Protein AF-A0A9D4BSD5-F1 (afdb_monomer)

Foldseek 3Di:
DPDPPDPPDDDDPPLPPQDQPPVRDTPVSLVVVLVVLVVVCVVPPDDDPVSVVVNVVSLVSDDVVVVDDDPDPDPPPPVPPPPVPPDPPPPPDDPDPPPDDD

Radius of gyration: 30.98 Å; Cα contacts (8 Å, |Δi|>4): 36; chains: 1; bounding box: 59×106×33 Å

pLDDT: mean 72.44, std 17.01, range [40.31, 95.62]

Organism: Dreissena polymorpha (NCBI:txid45954)

Sequence (102 aa):
MIQQLIHISYGFIDFTQESVGPNNIPGYGKVQELAACLVILRKNTYLTDQEADRLIQLWNNLIDYDKRPTSFPERFSKEARGRYKAKKSIPNVVP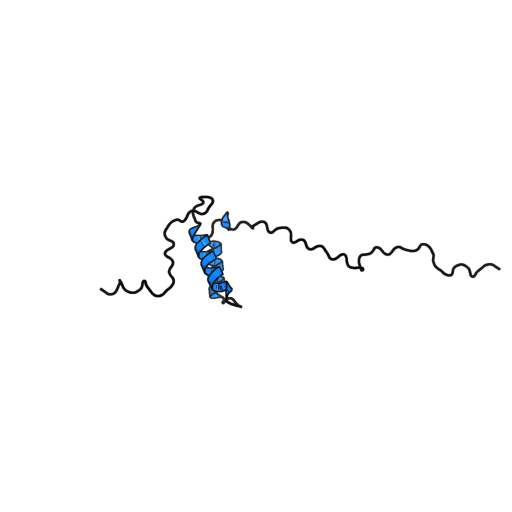GVESTER

Mean predicted aligned error: 17.22 Å

Structure (mmCIF, N/CA/C/O backbone):
data_AF-A0A9D4BSD5-F1
#
_entry.id   AF-A0A9D4BSD5-F1
#
loop_
_atom_site.group_PDB
_atom_site.id
_atom_site.type_symbol
_atom_site.label_atom_id
_atom_site.label_alt_id
_atom_site.label_comp_id
_atom_site.label_asym_id
_atom_site.label_entity_id
_atom_site.label_seq_id
_atom_site.pdbx_PDB_ins_code
_atom_site.Cartn_x
_atom_site.Cartn_y
_atom_site.Cartn_z
_atom_site.occupancy
_atom_site.B_iso_or_equiv
_atom_site.auth_seq_id
_atom_site.auth_comp_id
_atom_site.auth_asym_id
_atom_site.auth_atom_id
_atom_site.pdbx_PDB_model_num
ATOM 1 N N . MET A 1 1 ? 14.732 -35.058 11.636 1.00 45.41 1 MET A N 1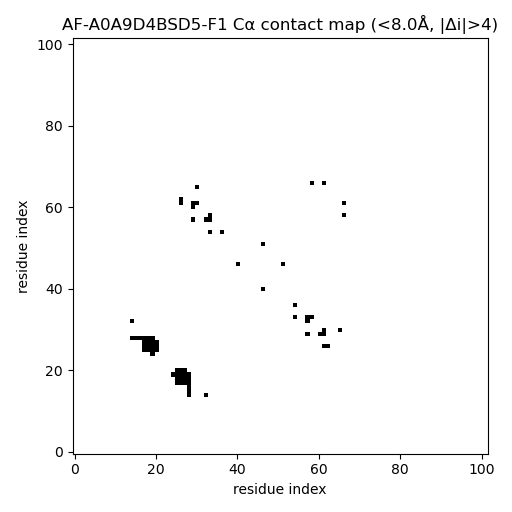
ATOM 2 C CA . MET A 1 1 ? 14.250 -34.634 10.302 1.00 45.41 1 MET A CA 1
ATOM 3 C C . MET A 1 1 ? 12.884 -33.972 10.477 1.00 45.41 1 MET A C 1
ATOM 5 O O . MET A 1 1 ? 11.858 -34.585 10.238 1.00 45.41 1 MET A O 1
ATOM 9 N N . ILE A 1 2 ? 12.867 -32.752 11.021 1.00 44.25 2 ILE A N 1
ATOM 10 C CA . ILE A 1 2 ? 11.641 -32.008 11.370 1.00 44.25 2 ILE A CA 1
ATOM 11 C C . ILE A 1 2 ? 11.649 -30.714 10.551 1.00 44.25 2 ILE A C 1
ATOM 13 O O . ILE A 1 2 ? 11.795 -29.625 11.088 1.00 44.25 2 ILE A O 1
ATOM 17 N N . GLN A 1 3 ? 11.634 -30.849 9.225 1.00 40.31 3 GLN A N 1
ATOM 18 C CA . GLN A 1 3 ? 11.631 -29.706 8.298 1.00 40.31 3 GLN A CA 1
ATOM 19 C C . GLN A 1 3 ? 10.586 -29.848 7.175 1.00 40.31 3 GLN A C 1
ATOM 21 O O . GLN A 1 3 ? 10.529 -29.012 6.286 1.00 40.31 3 GLN A O 1
ATOM 26 N N . GLN A 1 4 ? 9.703 -30.855 7.226 1.00 48.38 4 GLN A N 1
ATOM 27 C CA . GLN A 1 4 ? 8.621 -31.013 6.238 1.00 48.38 4 GLN A CA 1
ATOM 28 C C . GLN A 1 4 ? 7.214 -30.671 6.762 1.00 48.38 4 GLN A C 1
ATOM 30 O O . GLN A 1 4 ? 6.239 -30.873 6.047 1.00 48.38 4 GLN A O 1
ATOM 35 N N . LEU A 1 5 ? 7.071 -30.128 7.977 1.00 43.53 5 LEU A N 1
ATOM 36 C CA . LEU A 1 5 ? 5.758 -29.932 8.618 1.00 43.53 5 LEU A CA 1
ATOM 37 C C . LEU A 1 5 ? 5.518 -28.507 9.153 1.00 43.53 5 LEU A C 1
ATOM 39 O O . LEU A 1 5 ? 4.961 -28.337 10.230 1.00 43.53 5 LEU A O 1
ATOM 43 N N . ILE A 1 6 ? 5.900 -27.471 8.392 1.00 45.84 6 ILE A N 1
ATOM 44 C CA . ILE A 1 6 ? 5.481 -26.071 8.651 1.00 45.84 6 ILE A CA 1
ATOM 45 C C . ILE A 1 6 ? 5.043 -25.362 7.348 1.00 45.84 6 ILE A C 1
ATOM 47 O O . ILE A 1 6 ? 5.238 -24.168 7.177 1.00 45.84 6 ILE A O 1
ATOM 51 N N . HIS A 1 7 ? 4.428 -26.079 6.402 1.00 45.12 7 HIS A N 1
ATOM 52 C CA . HIS A 1 7 ? 3.897 -25.471 5.165 1.00 45.12 7 HIS A CA 1
ATOM 53 C C . HIS A 1 7 ? 2.365 -25.481 5.057 1.00 45.12 7 HIS A C 1
ATOM 55 O O . HIS A 1 7 ? 1.830 -25.286 3.973 1.00 45.12 7 HIS A O 1
ATOM 61 N N . ILE A 1 8 ? 1.634 -25.702 6.159 1.00 49.97 8 ILE A N 1
ATOM 62 C CA . ILE A 1 8 ? 0.164 -25.841 6.093 1.00 49.97 8 ILE A CA 1
ATOM 63 C C . ILE A 1 8 ? -0.610 -24.808 6.932 1.00 49.97 8 ILE A C 1
ATOM 65 O O . ILE A 1 8 ? -1.819 -24.719 6.762 1.00 49.97 8 ILE A O 1
ATOM 69 N N . SER A 1 9 ? 0.008 -23.955 7.766 1.00 52.31 9 SER A N 1
ATOM 70 C CA . SER A 1 9 ? -0.808 -23.090 8.650 1.00 52.31 9 SER A CA 1
ATOM 71 C C . SER A 1 9 ? -0.659 -21.570 8.570 1.00 52.31 9 SER A C 1
ATOM 73 O O . SER A 1 9 ? -1.491 -20.909 9.181 1.00 52.31 9 SER A O 1
ATOM 75 N N . TYR A 1 10 ? 0.275 -20.969 7.826 1.00 44.38 10 TYR A N 1
ATOM 76 C CA . TYR A 1 10 ? 0.309 -19.500 7.714 1.00 44.38 10 TYR A CA 1
ATOM 77 C C . TYR A 1 10 ? 0.844 -19.032 6.359 1.00 44.38 10 TYR A C 1
ATOM 79 O O . TYR A 1 10 ? 2.046 -19.021 6.137 1.00 44.38 10 TYR A O 1
ATOM 87 N N . GLY A 1 11 ? -0.071 -18.641 5.467 1.00 50.66 11 GLY A N 1
ATOM 88 C CA . GLY A 1 11 ? -0.046 -17.377 4.712 1.00 50.66 11 GLY A CA 1
ATOM 89 C C . GLY A 1 11 ? 1.216 -16.889 3.987 1.00 50.66 11 GLY A C 1
ATOM 90 O O . GLY A 1 11 ? 1.243 -15.713 3.634 1.00 50.66 11 GLY A O 1
ATOM 91 N N . PHE A 1 12 ? 2.237 -17.708 3.747 1.00 47.62 12 PHE A N 1
ATOM 92 C CA . PHE A 1 12 ? 3.378 -17.319 2.922 1.00 4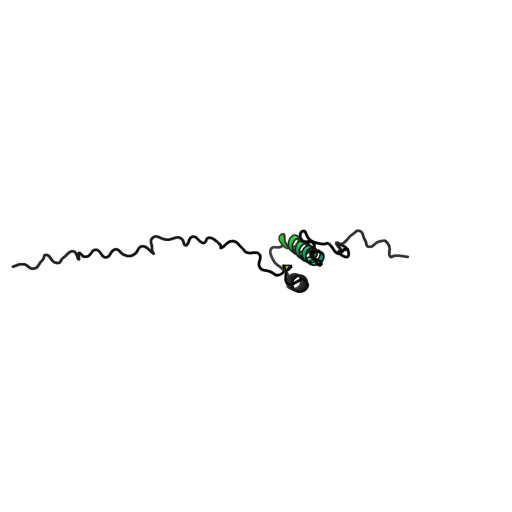7.62 12 PHE A CA 1
ATOM 93 C C . PHE A 1 12 ? 3.079 -17.694 1.472 1.00 47.62 12 PHE A C 1
ATOM 95 O O . PHE A 1 12 ? 3.317 -18.815 1.030 1.00 47.62 12 PHE A O 1
ATOM 102 N N . ILE A 1 13 ? 2.449 -16.761 0.759 1.00 52.09 13 ILE A N 1
ATOM 103 C CA . ILE A 1 13 ? 2.302 -16.845 -0.691 1.00 52.09 13 ILE A CA 1
ATOM 104 C C . ILE A 1 13 ? 3.719 -16.805 -1.265 1.00 52.09 13 ILE A C 1
ATOM 106 O O . ILE A 1 13 ? 4.387 -15.7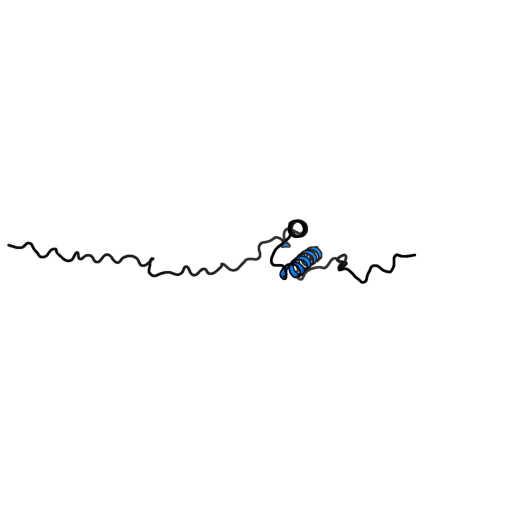75 -1.193 1.00 52.09 13 ILE A O 1
ATOM 110 N N . ASP A 1 14 ? 4.181 -17.937 -1.785 1.00 47.47 14 ASP A N 1
ATOM 111 C CA . ASP A 1 14 ? 5.459 -18.053 -2.477 1.00 47.47 14 ASP A CA 1
ATOM 112 C C . ASP A 1 14 ? 5.362 -17.295 -3.813 1.00 47.47 14 ASP A C 1
ATOM 114 O O . ASP A 1 14 ? 4.919 -17.820 -4.833 1.00 47.47 14 ASP A O 1
ATOM 118 N N . PHE A 1 15 ? 5.685 -15.999 -3.778 1.00 52.16 15 PHE A N 1
ATOM 119 C CA . PHE A 1 15 ? 5.617 -15.078 -4.920 1.00 52.16 15 PHE A CA 1
ATOM 120 C C . PHE A 1 15 ? 6.897 -15.088 -5.776 1.00 52.16 15 PHE A C 1
ATOM 122 O O . PHE A 1 15 ? 7.237 -14.100 -6.423 1.00 52.16 15 PHE A O 1
ATOM 129 N N . THR A 1 16 ? 7.633 -16.201 -5.784 1.00 51.25 16 THR A N 1
ATOM 130 C CA . THR A 1 16 ? 8.909 -16.336 -6.505 1.00 51.25 16 THR A CA 1
ATOM 131 C C . THR A 1 16 ? 8.758 -16.648 -7.995 1.00 51.25 16 THR A C 1
ATOM 133 O O . THR A 1 16 ? 9.749 -16.620 -8.725 1.00 51.25 16 THR A O 1
ATOM 136 N N . GLN A 1 17 ? 7.540 -16.878 -8.496 1.00 54.41 17 GLN A N 1
ATOM 137 C CA . GLN A 1 17 ? 7.302 -16.825 -9.936 1.00 54.41 17 GLN A CA 1
ATOM 138 C C . GLN A 1 17 ? 7.208 -15.364 -10.359 1.00 54.41 17 GLN A C 1
ATOM 140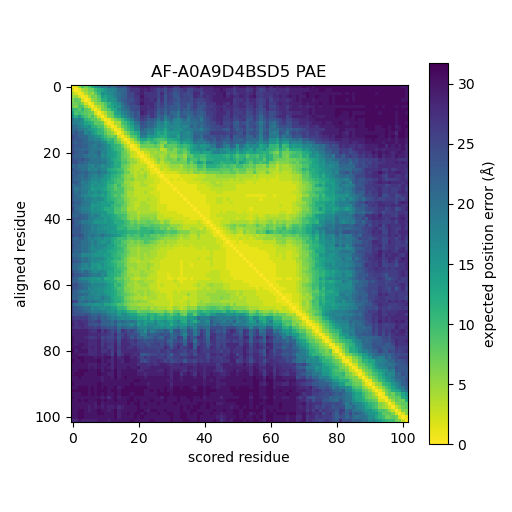 O O . GLN A 1 17 ? 6.347 -14.630 -9.875 1.00 54.41 17 GLN A O 1
ATOM 145 N N . GLU A 1 18 ? 8.102 -14.950 -11.257 1.00 60.75 18 GLU A N 1
ATOM 146 C CA . GLU A 1 18 ? 8.087 -13.648 -11.918 1.00 60.75 18 GLU A CA 1
ATOM 147 C C . GLU A 1 18 ? 6.775 -13.507 -12.702 1.00 60.75 18 GLU A C 1
ATOM 149 O O . GLU A 1 18 ? 6.679 -13.796 -13.892 1.00 60.75 18 GLU A O 1
ATOM 154 N N . SER A 1 19 ? 5.708 -13.144 -11.989 1.00 64.00 19 SER A N 1
ATOM 155 C CA . SER A 1 19 ? 4.408 -12.907 -12.581 1.00 64.00 19 SER A CA 1
ATOM 156 C C . SER A 1 19 ? 4.566 -11.681 -13.458 1.00 64.00 19 SER A C 1
ATOM 158 O O . SER A 1 19 ? 4.977 -10.616 -12.992 1.00 64.00 19 SER A O 1
ATOM 160 N N . VAL A 1 20 ? 4.245 -11.841 -14.734 1.00 70.94 20 VAL A N 1
ATOM 161 C CA . VAL A 1 20 ? 4.128 -10.736 -15.674 1.00 70.94 20 VAL A CA 1
ATOM 162 C C . VAL A 1 20 ? 2.675 -10.280 -15.665 1.00 70.94 20 VAL A C 1
ATOM 164 O O . VAL A 1 20 ? 1.751 -11.088 -15.757 1.00 70.94 20 VAL A O 1
ATOM 167 N N . GLY A 1 21 ? 2.458 -8.982 -15.452 1.00 72.38 21 GLY A N 1
ATOM 168 C CA . GLY A 1 21 ? 1.111 -8.412 -15.453 1.00 72.38 21 GLY A CA 1
ATOM 169 C C . GLY A 1 21 ? 0.489 -8.420 -16.857 1.00 72.38 21 GLY A C 1
ATOM 170 O O . GLY A 1 21 ? 1.159 -8.775 -17.826 1.00 72.38 21 GLY A O 1
ATOM 171 N N . PRO A 1 22 ? -0.756 -7.940 -17.022 1.00 75.75 22 PRO A N 1
ATOM 172 C CA . PRO A 1 22 ? -1.443 -7.874 -18.322 1.00 75.75 22 PRO A CA 1
ATOM 173 C C . PRO A 1 22 ? -0.656 -7.153 -19.431 1.00 75.75 22 PRO A C 1
ATOM 175 O O . PRO A 1 22 ? -0.847 -7.428 -20.610 1.00 75.75 22 PRO A O 1
ATOM 178 N N . ASN A 1 23 ? 0.254 -6.254 -19.044 1.00 79.56 23 ASN A N 1
ATOM 179 C CA . ASN A 1 23 ? 1.103 -5.476 -19.949 1.00 79.56 23 ASN A CA 1
ATOM 180 C C . ASN A 1 23 ? 2.480 -6.120 -20.201 1.00 79.56 23 ASN A C 1
ATOM 182 O O . ASN A 1 23 ? 3.352 -5.481 -20.782 1.00 79.56 23 ASN A O 1
ATOM 186 N N . ASN A 1 24 ? 2.694 -7.353 -19.730 1.00 79.44 24 ASN A N 1
ATOM 187 C CA . ASN A 1 24 ? 3.964 -8.078 -19.771 1.00 79.44 24 ASN A CA 1
ATOM 188 C C . ASN A 1 24 ? 5.147 -7.314 -19.136 1.00 79.44 24 ASN A C 1
ATOM 190 O O . ASN A 1 24 ? 6.289 -7.413 -19.583 1.00 79.44 24 ASN A O 1
ATOM 194 N N . ILE A 1 25 ? 4.862 -6.508 -18.110 1.00 79.06 25 ILE A N 1
ATOM 195 C CA . ILE A 1 25 ? 5.872 -5.740 -17.378 1.00 79.06 25 ILE A CA 1
ATOM 196 C C . ILE A 1 25 ? 6.364 -6.600 -16.203 1.00 79.06 25 ILE A C 1
ATOM 198 O O . ILE A 1 25 ? 5.528 -7.105 -15.441 1.00 79.06 25 ILE A O 1
ATOM 202 N N . PRO A 1 26 ? 7.688 -6.788 -16.047 1.00 79.88 26 PRO A N 1
ATOM 203 C CA . PRO A 1 26 ? 8.249 -7.525 -14.923 1.00 79.88 26 PRO A CA 1
ATOM 204 C C . PRO A 1 26 ? 8.022 -6.768 -13.609 1.00 79.88 26 PRO A C 1
ATOM 206 O O . PRO A 1 26 ? 7.989 -5.538 -13.575 1.00 79.88 26 PRO A O 1
ATOM 209 N N . GLY A 1 27 ? 7.888 -7.507 -12.508 1.00 82.88 27 GLY A N 1
ATOM 210 C CA . GLY A 1 27 ? 7.668 -6.931 -11.175 1.00 82.88 27 GLY A CA 1
ATOM 211 C C . GLY A 1 27 ? 6.209 -6.889 -10.713 1.00 82.88 27 GLY A C 1
ATOM 212 O O . GLY A 1 27 ? 5.951 -6.431 -9.600 1.00 82.88 27 GLY A O 1
ATOM 213 N N . TYR A 1 28 ? 5.268 -7.440 -11.489 1.00 86.31 28 TYR A N 1
ATOM 214 C CA . TYR A 1 28 ? 3.851 -7.507 -11.109 1.00 86.31 28 TYR A CA 1
ATOM 215 C C . TYR A 1 28 ? 3.601 -8.323 -9.829 1.00 86.31 28 TYR A C 1
ATOM 217 O O . TYR A 1 28 ? 2.670 -8.021 -9.086 1.00 86.31 28 TYR A O 1
ATOM 225 N N . GLY A 1 29 ? 4.478 -9.277 -9.493 1.00 87.31 29 GLY A N 1
ATOM 226 C CA . GLY A 1 29 ? 4.423 -9.986 -8.207 1.00 87.31 29 GLY A CA 1
ATOM 227 C C . GLY A 1 29 ? 4.435 -9.044 -6.993 1.00 87.31 29 GLY A C 1
ATOM 228 O O . GLY A 1 29 ? 3.689 -9.250 -6.041 1.00 87.31 29 GLY A O 1
ATOM 229 N N . LYS A 1 30 ? 5.180 -7.930 -7.062 1.00 89.00 30 LYS A N 1
ATOM 230 C CA . LYS A 1 30 ? 5.206 -6.913 -5.993 1.00 89.00 30 LYS A CA 1
ATOM 231 C C . LYS A 1 30 ? 3.881 -6.155 -5.882 1.00 89.00 30 LYS A C 1
ATOM 233 O O . LYS A 1 30 ? 3.438 -5.821 -4.785 1.00 89.00 30 LYS A O 1
ATOM 238 N N . VAL A 1 31 ? 3.223 -5.910 -7.018 1.00 89.50 31 VAL A N 1
ATOM 239 C CA . VAL A 1 31 ? 1.878 -5.315 -7.061 1.00 89.50 31 VAL A CA 1
ATOM 240 C C . VAL A 1 31 ? 0.866 -6.260 -6.420 1.00 89.50 31 VAL A C 1
ATOM 242 O O . VAL A 1 31 ? 0.016 -5.822 -5.645 1.00 89.50 31 VAL A O 1
ATOM 245 N N . GLN A 1 32 ? 0.972 -7.559 -6.700 1.00 89.44 32 GLN A N 1
ATOM 246 C CA . GLN A 1 32 ? 0.097 -8.564 -6.104 1.00 89.44 32 GLN A CA 1
ATOM 247 C C . GLN A 1 32 ? 0.320 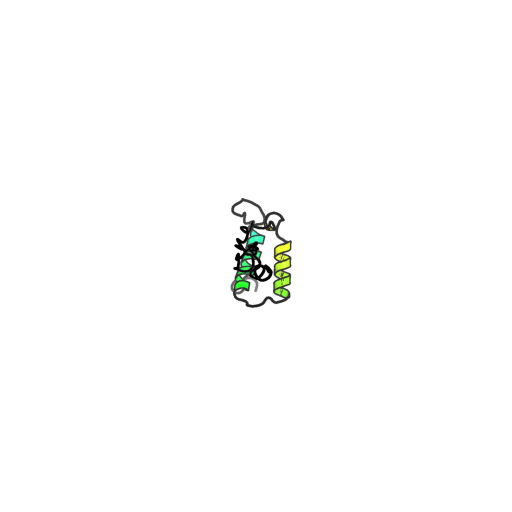-8.703 -4.595 1.00 89.44 32 GLN A C 1
ATOM 249 O O . GLN A 1 32 ? -0.656 -8.833 -3.859 1.00 89.44 32 GLN A O 1
ATOM 254 N N . GLU A 1 33 ? 1.564 -8.611 -4.122 1.00 90.38 33 GLU A N 1
ATOM 255 C CA . GLU A 1 33 ? 1.876 -8.611 -2.690 1.00 90.38 33 GLU A CA 1
ATOM 256 C C . GLU A 1 33 ? 1.227 -7.418 -1.972 1.00 90.38 33 GLU A C 1
ATOM 258 O O . GLU A 1 33 ? 0.533 -7.593 -0.963 1.00 90.38 33 GLU A O 1
ATOM 263 N N . LEU A 1 34 ? 1.370 -6.208 -2.527 1.00 92.44 34 LEU A N 1
ATOM 264 C CA . LEU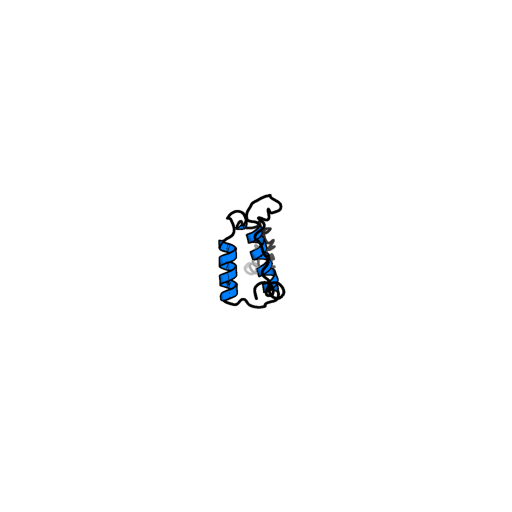 A 1 34 ? 0.702 -5.021 -1.996 1.00 92.44 34 LEU A CA 1
ATOM 265 C C . LEU A 1 34 ? -0.826 -5.179 -2.009 1.00 92.44 34 LEU A C 1
ATOM 267 O O . LEU A 1 34 ? -1.484 -4.894 -1.007 1.00 92.44 34 LEU A O 1
ATOM 271 N N . ALA A 1 35 ? -1.399 -5.666 -3.112 1.00 91.06 35 ALA A N 1
ATOM 272 C CA . ALA A 1 35 ? -2.840 -5.872 -3.233 1.00 91.06 35 ALA A CA 1
ATOM 273 C C . ALA A 1 35 ? -3.366 -6.884 -2.204 1.00 91.06 35 ALA A C 1
ATOM 275 O O . ALA A 1 35 ? -4.390 -6.636 -1.566 1.00 91.06 35 ALA A O 1
ATOM 276 N N . ALA A 1 36 ? -2.655 -7.995 -1.996 1.00 89.88 36 ALA A N 1
ATOM 277 C CA . ALA A 1 36 ? -3.009 -8.991 -0.992 1.00 89.88 36 ALA A CA 1
ATOM 278 C C . ALA A 1 36 ? -3.006 -8.384 0.418 1.00 89.88 36 ALA A C 1
ATOM 280 O O . ALA A 1 36 ? -3.960 -8.578 1.175 1.00 89.88 36 ALA A O 1
ATOM 281 N N . CYS A 1 37 ? -1.984 -7.586 0.745 1.00 89.88 37 CYS A N 1
ATOM 282 C CA . CYS A 1 37 ? -1.903 -6.880 2.020 1.00 89.88 37 CYS A CA 1
ATOM 283 C C . CYS A 1 37 ? -3.094 -5.924 2.217 1.00 89.88 37 CYS A C 1
ATOM 285 O O . CYS A 1 37 ? -3.777 -5.986 3.239 1.00 89.88 37 CYS A O 1
ATOM 287 N N . LEU A 1 38 ? -3.428 -5.114 1.208 1.00 91.62 38 LEU A N 1
ATOM 288 C CA . LEU A 1 38 ? -4.571 -4.193 1.258 1.00 91.62 38 LEU A CA 1
ATOM 289 C C . LEU A 1 38 ? -5.918 -4.915 1.423 1.00 91.62 38 LEU A C 1
ATOM 291 O O . LEU A 1 38 ? -6.791 -4.444 2.152 1.00 91.62 38 LEU A O 1
ATOM 295 N N . VAL A 1 39 ? -6.101 -6.070 0.776 1.00 91.94 39 VAL A N 1
ATOM 296 C CA . VAL A 1 39 ? -7.330 -6.874 0.903 1.00 91.94 39 VAL A CA 1
ATOM 297 C C . VAL A 1 39 ? -7.510 -7.401 2.325 1.00 91.94 39 VAL A C 1
ATOM 299 O O . VAL A 1 39 ? -8.637 -7.400 2.829 1.00 91.94 39 VAL A O 1
ATOM 302 N N . ILE A 1 40 ? -6.423 -7.817 2.980 1.00 90.06 40 ILE A N 1
ATOM 303 C CA . ILE A 1 40 ? -6.443 -8.258 4.382 1.00 90.06 40 ILE A CA 1
ATOM 304 C C . ILE A 1 40 ? -6.849 -7.091 5.290 1.00 90.06 40 ILE A C 1
ATOM 306 O O . ILE A 1 40 ? -7.753 -7.237 6.113 1.00 90.06 40 ILE A O 1
ATOM 310 N N . LEU A 1 41 ? -6.252 -5.916 5.075 1.00 89.94 41 LEU A N 1
ATOM 311 C CA . LEU A 1 41 ? -6.480 -4.723 5.893 1.00 89.94 41 LEU A CA 1
ATOM 312 C C . LEU A 1 41 ? -7.857 -4.081 5.680 1.00 89.94 41 LEU A C 1
ATOM 314 O O . LEU A 1 41 ? -8.336 -3.368 6.553 1.00 89.94 41 LEU A O 1
ATOM 318 N N . ARG A 1 42 ? -8.549 -4.367 4.568 1.00 89.19 42 ARG A N 1
ATOM 319 C CA . ARG A 1 42 ? -9.873 -3.793 4.246 1.00 89.19 42 ARG A CA 1
ATOM 320 C C . ARG A 1 42 ? -10.930 -4.017 5.333 1.00 89.19 42 ARG A C 1
ATOM 322 O O . ARG A 1 42 ? -11.899 -3.268 5.407 1.00 89.19 42 ARG A O 1
ATOM 329 N N . LYS A 1 43 ? -10.806 -5.089 6.119 1.00 87.75 43 LYS A N 1
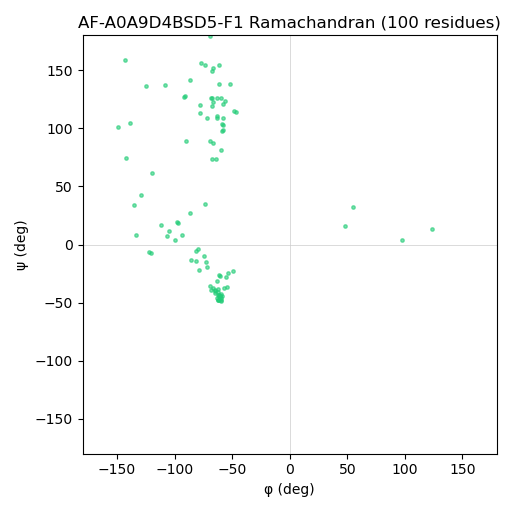ATOM 330 C CA . LYS A 1 43 ? -11.756 -5.402 7.200 1.00 87.75 43 LYS A CA 1
ATOM 331 C C . LYS A 1 43 ? -11.479 -4.614 8.482 1.00 87.75 43 LYS A C 1
ATOM 333 O O . LYS A 1 43 ? -12.347 -4.579 9.352 1.00 87.75 43 LYS A O 1
ATOM 338 N N . ASN A 1 44 ? -10.308 -3.993 8.593 1.00 88.12 44 ASN A N 1
ATOM 339 C CA . ASN A 1 44 ? -9.897 -3.255 9.774 1.00 88.12 44 ASN A CA 1
ATOM 340 C C . ASN A 1 44 ? -10.404 -1.811 9.680 1.00 88.12 44 ASN A C 1
ATOM 342 O O . ASN A 1 44 ? -10.408 -1.200 8.613 1.00 88.12 44 ASN A O 1
ATOM 346 N N . THR A 1 45 ? -10.834 -1.250 10.809 1.00 86.06 45 THR A N 1
ATOM 347 C CA . THR A 1 45 ? -11.252 0.159 10.907 1.00 86.06 45 THR A CA 1
ATOM 348 C C . THR A 1 45 ? -10.080 1.108 11.156 1.00 86.06 45 THR A C 1
ATOM 350 O O . THR A 1 45 ? -10.233 2.319 11.012 1.00 86.06 45 THR A O 1
ATOM 353 N N . TYR A 1 46 ? -8.918 0.566 11.519 1.00 90.69 46 TYR A N 1
ATOM 354 C CA . TYR A 1 46 ? -7.681 1.294 11.774 1.00 90.69 46 TYR A CA 1
ATOM 355 C C . TYR A 1 46 ? -6.477 0.482 11.288 1.00 90.69 46 TYR A C 1
ATOM 357 O O . TYR A 1 46 ? -6.561 -0.737 11.128 1.00 90.69 46 TYR A O 1
ATOM 365 N N . LEU A 1 47 ? -5.365 1.178 11.062 1.00 92.00 47 LEU A N 1
ATOM 366 C CA . LEU A 1 47 ? -4.065 0.584 10.770 1.00 92.00 47 LEU A CA 1
ATOM 367 C C . LEU A 1 47 ? -3.159 0.772 11.981 1.00 92.00 47 LEU A C 1
ATOM 369 O O . LEU A 1 47 ? -3.147 1.843 12.585 1.00 92.00 47 LEU A O 1
ATOM 373 N N . THR A 1 48 ? -2.411 -0.265 12.330 1.00 93.06 48 THR A N 1
ATOM 374 C CA . THR A 1 48 ? -1.295 -0.149 13.272 1.00 93.06 48 THR A CA 1
ATOM 375 C C . THR A 1 48 ? -0.085 0.478 12.581 1.00 93.06 48 THR A C 1
ATOM 377 O O . THR A 1 48 ? 0.064 0.369 11.362 1.00 93.06 48 THR A O 1
ATOM 380 N N . ASP A 1 49 ? 0.818 1.086 13.352 1.00 93.94 49 ASP A N 1
ATOM 381 C CA . ASP A 1 49 ? 2.045 1.685 12.804 1.00 93.94 49 ASP A CA 1
ATOM 382 C C . ASP A 1 49 ? 2.883 0.655 12.026 1.00 93.94 49 ASP A C 1
ATOM 384 O O . ASP A 1 49 ? 3.390 0.945 10.948 1.00 93.94 49 ASP A O 1
ATOM 388 N N . GLN A 1 50 ? 2.932 -0.594 12.502 1.00 92.25 50 GLN A N 1
ATOM 389 C CA . GLN A 1 50 ? 3.634 -1.688 11.821 1.00 92.25 50 GLN A CA 1
ATOM 390 C C . GLN A 1 50 ? 3.012 -2.040 10.461 1.00 92.25 50 GLN A C 1
ATOM 392 O O . GLN A 1 50 ? 3.729 -2.325 9.501 1.00 92.25 50 GLN A O 1
ATOM 397 N N . GLU A 1 51 ? 1.680 -2.040 10.360 1.00 91.38 51 GLU A N 1
ATOM 398 C CA . GLU A 1 51 ? 0.985 -2.266 9.089 1.00 91.38 51 GLU A CA 1
ATOM 399 C C . GLU A 1 51 ? 1.208 -1.096 8.129 1.00 91.38 51 GLU A C 1
ATOM 401 O O . GLU A 1 51 ? 1.428 -1.321 6.938 1.00 91.38 51 GLU A O 1
ATOM 406 N N . ALA A 1 52 ? 1.208 0.138 8.640 1.00 93.44 52 ALA A N 1
ATOM 407 C CA . ALA A 1 52 ? 1.511 1.325 7.851 1.00 93.44 52 ALA A CA 1
ATOM 408 C C . ALA A 1 52 ? 2.948 1.287 7.307 1.00 93.44 52 ALA A C 1
ATOM 410 O O . ALA A 1 52 ? 3.147 1.446 6.101 1.00 93.44 52 ALA A O 1
ATOM 411 N N . ASP A 1 53 ? 3.934 0.983 8.152 1.00 95.62 53 ASP A N 1
ATOM 412 C CA . ASP A 1 53 ? 5.334 0.836 7.748 1.00 95.62 53 ASP A CA 1
ATOM 413 C C . ASP A 1 53 ? 5.503 -0.265 6.699 1.00 95.62 53 ASP A C 1
ATOM 415 O O . ASP A 1 53 ? 6.193 -0.079 5.692 1.00 95.62 53 ASP A O 1
ATOM 419 N N . ARG A 1 54 ? 4.820 -1.401 6.880 1.00 93.00 54 ARG A N 1
ATOM 420 C CA . ARG A 1 54 ? 4.822 -2.491 5.900 1.00 93.00 54 ARG A CA 1
ATOM 421 C C . ARG A 1 54 ? 4.244 -2.044 4.559 1.00 93.00 54 ARG A C 1
ATOM 423 O O . ARG A 1 54 ? 4.830 -2.341 3.520 1.00 93.00 54 ARG A O 1
ATOM 430 N N . LEU A 1 55 ? 3.128 -1.317 4.556 1.00 93.62 55 LEU A N 1
ATOM 431 C CA . LEU A 1 55 ? 2.541 -0.775 3.328 1.00 93.62 55 LEU A CA 1
ATOM 432 C C . LEU A 1 55 ? 3.480 0.219 2.636 1.00 93.62 55 LEU A C 1
ATOM 434 O O . LEU A 1 55 ? 3.614 0.167 1.415 1.00 93.62 55 LEU A O 1
ATOM 438 N N . ILE A 1 56 ? 4.166 1.080 3.394 1.00 94.50 56 ILE A N 1
ATOM 439 C CA . ILE A 1 56 ? 5.156 2.026 2.858 1.00 94.50 56 ILE A CA 1
ATOM 440 C C . ILE A 1 56 ? 6.318 1.272 2.203 1.00 94.50 56 ILE A C 1
ATOM 442 O O . ILE A 1 56 ? 6.739 1.626 1.101 1.00 94.50 56 ILE A O 1
ATOM 446 N N . GLN A 1 57 ? 6.817 0.208 2.835 1.00 94.56 57 GLN A N 1
ATOM 447 C CA . GLN A 1 57 ? 7.872 -0.631 2.261 1.00 94.56 57 GLN A CA 1
ATOM 448 C C . GLN A 1 57 ? 7.416 -1.309 0.965 1.00 94.56 57 GLN A C 1
ATOM 450 O O . GLN A 1 57 ? 8.115 -1.230 -0.046 1.00 94.56 57 GLN A O 1
ATOM 455 N N . LEU A 1 58 ? 6.225 -1.919 0.963 1.00 93.00 58 LEU A N 1
ATOM 456 C CA . LEU A 1 58 ? 5.653 -2.557 -0.226 1.00 93.00 58 LEU A CA 1
ATOM 457 C C . LEU A 1 58 ? 5.460 -1.549 -1.364 1.00 93.00 58 LEU A C 1
ATOM 459 O O . LEU A 1 58 ? 5.849 -1.825 -2.497 1.00 93.00 58 LEU A O 1
ATOM 463 N N . TRP A 1 59 ? 4.943 -0.358 -1.056 1.00 94.25 59 TRP A N 1
ATOM 464 C CA . TRP A 1 59 ? 4.811 0.736 -2.013 1.00 94.25 59 TRP A CA 1
ATOM 465 C C . TRP A 1 59 ? 6.165 1.162 -2.583 1.00 94.25 59 TRP A C 1
ATOM 467 O O . TRP A 1 59 ? 6.321 1.263 -3.798 1.00 94.25 59 TRP A O 1
ATOM 477 N N . ASN A 1 60 ? 7.173 1.376 -1.736 1.00 93.50 60 ASN A N 1
ATOM 478 C CA . ASN A 1 60 ? 8.500 1.809 -2.172 1.00 93.50 60 ASN A CA 1
ATOM 479 C C . ASN A 1 60 ? 9.192 0.780 -3.071 1.00 93.50 60 ASN A C 1
ATOM 481 O O . ASN A 1 60 ? 9.898 1.179 -3.999 1.00 93.50 60 ASN A O 1
ATOM 485 N N . ASN A 1 61 ? 8.926 -0.510 -2.859 1.00 91.31 61 ASN A N 1
ATOM 486 C CA . ASN A 1 61 ? 9.471 -1.605 -3.658 1.00 91.31 61 ASN A CA 1
ATOM 487 C C . ASN A 1 61 ? 8.863 -1.722 -5.068 1.00 91.31 61 ASN A C 1
ATOM 489 O O . ASN A 1 61 ? 9.450 -2.415 -5.913 1.00 91.31 61 ASN A O 1
ATOM 493 N N . LEU A 1 62 ? 7.723 -1.068 -5.334 1.00 90.50 62 LEU A N 1
ATOM 494 C CA . LEU A 1 62 ? 7.114 -1.002 -6.666 1.00 90.50 62 LEU A CA 1
ATOM 495 C C . LEU A 1 62 ? 7.977 -0.204 -7.648 1.00 90.50 62 LEU A C 1
ATOM 497 O O . LEU A 1 62 ? 8.682 0.737 -7.272 1.00 90.50 62 LEU A O 1
ATOM 501 N N . ILE A 1 63 ? 7.868 -0.549 -8.930 1.00 89.88 63 ILE A N 1
ATOM 502 C CA . ILE A 1 63 ? 8.479 0.226 -10.012 1.00 89.88 63 ILE A CA 1
ATOM 503 C C . ILE A 1 63 ? 7.710 1.533 -10.239 1.00 89.88 63 ILE A C 1
ATOM 505 O O . ILE A 1 63 ? 6.510 1.624 -9.979 1.00 89.88 63 ILE A O 1
ATOM 509 N N . ASP A 1 64 ? 8.382 2.547 -10.783 1.00 88.75 64 ASP A N 1
ATOM 510 C CA . ASP A 1 64 ? 7.775 3.867 -11.007 1.00 88.75 64 ASP A CA 1
ATOM 511 C C . ASP A 1 64 ? 6.566 3.825 -11.943 1.00 88.75 64 ASP A C 1
ATOM 513 O O . ASP A 1 64 ? 5.671 4.660 -11.833 1.00 88.75 64 ASP A O 1
ATOM 517 N N . TYR A 1 65 ? 6.519 2.843 -12.850 1.00 86.19 65 TYR A N 1
ATOM 518 C CA . TYR A 1 65 ? 5.362 2.604 -13.709 1.00 86.19 65 TYR A CA 1
ATOM 519 C C . TYR A 1 65 ? 4.090 2.320 -12.894 1.00 86.19 65 TYR A C 1
ATOM 521 O O . TYR A 1 65 ? 3.053 2.917 -13.175 1.00 86.19 65 TYR A O 1
ATOM 529 N N . ASP A 1 66 ? 4.189 1.479 -11.862 1.00 87.00 66 ASP A N 1
ATOM 530 C CA . ASP A 1 66 ? 3.057 1.074 -11.019 1.00 87.00 66 ASP A CA 1
ATOM 531 C C . ASP A 1 66 ? 2.682 2.145 -9.985 1.00 87.00 66 ASP A C 1
ATOM 533 O O . ASP A 1 66 ? 1.548 2.194 -9.517 1.00 87.00 66 ASP A O 1
ATOM 537 N N . LYS A 1 67 ? 3.617 3.044 -9.656 1.00 88.25 67 LYS A N 1
ATOM 538 C CA . LYS A 1 67 ? 3.379 4.202 -8.777 1.00 88.25 67 LYS A CA 1
ATOM 539 C C . LYS A 1 67 ? 2.692 5.369 -9.488 1.00 88.25 67 LYS A C 1
ATOM 541 O O . LYS A 1 67 ? 2.402 6.386 -8.853 1.00 88.25 67 LYS A O 1
ATOM 546 N N . ARG A 1 68 ? 2.460 5.275 -10.803 1.00 86.38 68 ARG A N 1
ATOM 547 C CA . ARG A 1 68 ? 1.821 6.357 -11.557 1.00 86.38 68 ARG A CA 1
ATOM 548 C C . ARG A 1 68 ? 0.416 6.601 -11.016 1.00 86.38 68 ARG A C 1
ATOM 550 O O . ARG A 1 68 ? -0.322 5.645 -10.773 1.00 86.38 68 ARG A O 1
ATOM 557 N N . PRO A 1 69 ? 0.007 7.871 -10.874 1.00 77.56 69 PRO A N 1
ATOM 558 C CA . PRO A 1 69 ? -1.364 8.170 -10.520 1.00 77.56 69 PRO A CA 1
ATOM 559 C C . PRO A 1 69 ? -2.273 7.543 -11.575 1.00 77.56 69 PRO A C 1
ATOM 561 O O . PRO A 1 69 ? -2.181 7.854 -12.765 1.00 77.56 69 PRO A O 1
ATOM 564 N N . THR A 1 70 ? -3.160 6.650 -11.140 1.00 74.88 70 THR A N 1
ATOM 565 C CA . THR A 1 70 ? -4.310 6.298 -11.966 1.00 74.88 70 THR A CA 1
ATOM 566 C C . THR A 1 70 ? -5.064 7.601 -12.176 1.00 74.88 70 THR A C 1
ATOM 568 O O . THR A 1 70 ? -5.330 8.305 -11.201 1.00 74.88 70 THR A O 1
ATOM 571 N N . SER A 1 71 ? -5.329 7.977 -13.429 1.00 69.81 71 SER A N 1
ATOM 572 C CA . SER A 1 71 ? -6.151 9.149 -13.716 1.00 69.81 71 SER A CA 1
ATOM 573 C C . SER A 1 71 ? -7.500 8.923 -13.044 1.00 69.81 71 SER A C 1
ATOM 575 O O . SER A 1 71 ? -8.337 8.160 -13.524 1.00 69.81 71 SER A O 1
ATOM 577 N N . PHE A 1 72 ? -7.674 9.512 -11.865 1.00 59.72 72 PHE A N 1
ATOM 578 C CA . PHE A 1 72 ? -8.976 9.572 -11.245 1.00 59.72 72 PHE A CA 1
ATOM 579 C C . PHE A 1 72 ? -9.781 10.518 -12.127 1.00 59.72 72 PHE A C 1
ATOM 581 O O . PHE A 1 72 ? -9.298 11.627 -12.385 1.00 59.72 72 PHE A O 1
ATOM 588 N N . PRO A 1 73 ? -10.963 10.108 -12.620 1.00 67.56 73 PRO A N 1
ATOM 589 C CA . PRO A 1 73 ? -11.817 11.034 -13.339 1.00 67.56 73 PRO A CA 1
ATOM 590 C C . PRO A 1 73 ? -11.992 12.267 -12.462 1.00 67.56 73 PRO A C 1
ATOM 592 O O . PRO A 1 73 ? -12.127 12.144 -11.237 1.00 67.56 73 PRO A O 1
ATOM 595 N N . GLU A 1 74 ? -11.928 13.441 -13.088 1.00 64.88 74 GLU A N 1
ATOM 596 C CA . GLU A 1 74 ? -12.159 14.710 -12.417 1.00 64.88 74 GLU A CA 1
ATOM 597 C C . GLU A 1 74 ? -13.422 14.537 -11.584 1.00 64.88 74 GLU A C 1
ATOM 599 O O . GLU A 1 74 ? -14.489 14.207 -12.115 1.00 64.88 74 GLU A O 1
ATOM 604 N N . ARG A 1 75 ? -13.278 14.600 -10.252 1.00 64.50 75 ARG A N 1
ATOM 605 C CA . ARG A 1 75 ? -14.425 14.509 -9.360 1.00 64.50 75 ARG A CA 1
ATOM 606 C C . ARG A 1 75 ? -15.316 15.651 -9.806 1.00 64.50 75 ARG A C 1
ATOM 608 O O . ARG A 1 75 ? -14.988 16.797 -9.517 1.00 64.50 75 ARG A O 1
ATOM 615 N N . PHE A 1 76 ? -16.385 15.345 -10.544 1.00 59.88 76 PHE A N 1
ATOM 616 C CA . PHE A 1 76 ? -17.429 16.288 -10.917 1.00 59.88 76 PHE A CA 1
ATOM 617 C C . PHE A 1 76 ? -18.101 16.738 -9.615 1.00 59.88 76 PHE A C 1
ATOM 619 O O . PHE A 1 76 ? -19.220 16.348 -9.289 1.00 59.88 76 PHE A O 1
ATOM 626 N N . SER A 1 77 ? -17.407 17.571 -8.842 1.00 61.06 77 SER A N 1
ATOM 627 C CA . SER A 1 77 ? -18.027 18.515 -7.946 1.00 61.06 77 SER A CA 1
ATOM 628 C C . SER A 1 77 ? -18.720 19.479 -8.883 1.00 61.06 77 SER A C 1
ATOM 630 O O . SER A 1 77 ? -18.149 20.472 -9.327 1.00 61.06 77 SER A O 1
ATOM 632 N N . LYS A 1 78 ? -19.959 19.147 -9.251 1.00 63.25 78 LYS A N 1
ATOM 633 C CA . LYS A 1 78 ? -20.895 20.173 -9.677 1.00 63.25 78 LYS A CA 1
ATOM 634 C C . LYS A 1 78 ? -20.959 21.086 -8.469 1.00 63.25 78 LYS A C 1
ATOM 636 O O . LYS A 1 78 ? -21.617 20.733 -7.492 1.00 63.25 78 LYS A O 1
ATOM 641 N N . GLU A 1 79 ? -20.201 22.178 -8.478 1.00 64.25 79 GLU A N 1
ATOM 642 C CA . GLU A 1 79 ? -20.348 23.202 -7.459 1.00 64.25 79 GLU A CA 1
ATOM 643 C C . GLU A 1 79 ? -21.840 23.469 -7.393 1.00 64.25 79 GLU A C 1
ATOM 645 O O . GLU A 1 79 ? -22.458 23.838 -8.400 1.00 64.25 79 GLU A O 1
ATOM 650 N N . ALA A 1 80 ? -22.453 23.158 -6.251 1.00 63.47 80 ALA A N 1
ATOM 651 C CA . ALA A 1 80 ? -23.850 23.454 -6.058 1.00 63.47 80 ALA A CA 1
ATOM 652 C C . ALA A 1 80 ? -23.941 24.967 -6.237 1.00 63.47 80 ALA A C 1
ATOM 654 O O . ALA A 1 80 ? -23.491 25.726 -5.377 1.00 63.47 80 ALA A O 1
ATOM 655 N N . ARG A 1 81 ? -24.449 25.417 -7.392 1.00 60.28 81 ARG A N 1
ATOM 656 C CA . ARG A 1 81 ? -24.795 26.815 -7.638 1.00 60.28 81 ARG A CA 1
ATOM 657 C C . ARG A 1 81 ? -25.976 27.116 -6.726 1.00 60.28 81 ARG A C 1
ATOM 659 O O . ARG A 1 81 ? -27.125 27.144 -7.148 1.00 60.28 81 ARG A O 1
ATOM 666 N N . GLY A 1 82 ? -25.688 27.235 -5.436 1.00 61.97 82 GLY A N 1
ATOM 667 C CA . GLY A 1 82 ? -26.653 27.590 -4.425 1.00 61.97 82 GLY A CA 1
ATOM 668 C C . GLY A 1 82 ? -27.203 28.971 -4.744 1.00 61.97 82 GLY A C 1
ATOM 669 O O . GLY A 1 82 ? -26.538 29.808 -5.363 1.00 61.97 82 GLY A O 1
ATOM 670 N N . ARG A 1 83 ? -28.421 29.223 -4.271 1.00 60.44 83 ARG A N 1
ATOM 671 C CA . ARG A 1 83 ? -29.165 30.480 -4.452 1.00 60.44 83 ARG A CA 1
ATOM 672 C C . ARG A 1 83 ? -28.346 31.739 -4.101 1.00 60.44 83 ARG A C 1
ATOM 674 O O . ARG A 1 83 ? -28.619 32.817 -4.614 1.00 60.44 83 ARG A O 1
ATOM 681 N N . TYR A 1 84 ? -27.311 31.581 -3.275 1.00 64.31 84 TYR A N 1
ATOM 682 C CA . TYR A 1 84 ? -26.402 32.618 -2.783 1.00 64.31 84 TYR A CA 1
ATOM 683 C C . TYR A 1 84 ? -25.370 33.142 -3.796 1.00 64.31 84 TYR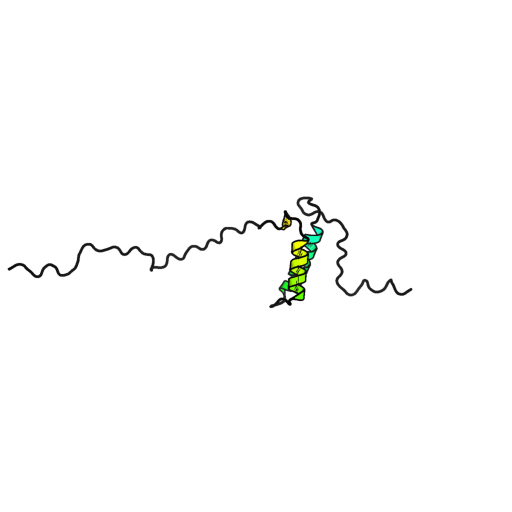 A C 1
ATOM 685 O O . TYR A 1 84 ? -24.697 34.128 -3.506 1.00 64.31 84 TYR A O 1
ATOM 693 N N . LYS A 1 85 ? -25.221 32.518 -4.972 1.00 59.03 85 LYS A N 1
ATOM 694 C CA . LYS A 1 85 ? -24.357 33.024 -6.060 1.00 59.03 85 LYS A CA 1
ATOM 695 C C . LYS A 1 85 ? -25.144 33.652 -7.217 1.00 59.03 85 LYS A C 1
ATOM 697 O O . LYS A 1 85 ? -24.565 33.934 -8.264 1.00 59.03 85 LYS A O 1
ATOM 702 N N . ALA A 1 86 ? -26.444 33.906 -7.046 1.00 65.06 86 ALA A N 1
ATOM 703 C CA . ALA A 1 86 ? -27.176 34.760 -7.973 1.00 65.06 86 ALA A CA 1
ATOM 704 C C . ALA A 1 86 ? -26.582 36.177 -7.918 1.00 65.06 86 ALA A C 1
ATOM 706 O O . ALA A 1 86 ? -26.470 36.769 -6.842 1.00 65.06 86 ALA A O 1
ATOM 707 N N . LYS A 1 87 ? -26.183 36.725 -9.073 1.00 63.56 87 LYS A N 1
ATOM 708 C CA . LYS A 1 87 ? -25.834 38.146 -9.181 1.00 63.56 87 LYS A CA 1
ATOM 709 C C . LYS A 1 87 ? -27.053 38.931 -8.693 1.00 63.56 87 LYS A C 1
ATOM 711 O O . LYS A 1 87 ? -28.149 38.712 -9.206 1.00 63.56 87 LYS A O 1
ATOM 716 N N . LYS A 1 88 ? -26.888 39.802 -7.693 1.00 64.00 88 LYS A N 1
ATOM 717 C CA . LYS A 1 88 ? -27.949 40.738 -7.304 1.00 64.00 88 LYS A CA 1
ATOM 718 C C . LYS A 1 88 ? -28.278 41.556 -8.553 1.00 64.00 88 LYS A C 1
ATOM 720 O O . LYS A 1 88 ? -27.446 42.343 -8.994 1.00 64.00 88 LYS A O 1
ATOM 725 N N . SER A 1 89 ? -29.443 41.326 -9.155 1.00 63.59 89 SER A N 1
ATOM 726 C CA . SER A 1 89 ? -29.995 42.273 -10.119 1.00 63.59 89 SER A CA 1
ATOM 727 C C . SER A 1 89 ? -30.235 43.547 -9.326 1.00 63.59 89 SER A C 1
ATOM 729 O O . SER A 1 89 ? -31.055 43.527 -8.415 1.00 63.59 89 SER A O 1
ATOM 731 N N . ILE A 1 90 ? -29.461 44.599 -9.576 1.00 64.31 90 ILE A N 1
ATOM 732 C CA . ILE A 1 90 ? -29.707 45.921 -9.002 1.00 64.31 90 ILE A CA 1
ATOM 733 C C . ILE A 1 90 ? -30.954 46.442 -9.727 1.00 64.31 90 ILE A C 1
ATOM 735 O O . ILE A 1 90 ? -30.858 46.709 -10.927 1.00 64.31 90 ILE A O 1
ATOM 739 N N . PRO A 1 91 ? -32.137 46.537 -9.092 1.00 58.28 91 PRO A N 1
ATOM 740 C CA . PRO A 1 91 ? -33.220 47.285 -9.704 1.00 58.28 91 PRO A CA 1
ATOM 741 C C . PRO A 1 91 ? -32.789 48.754 -9.700 1.00 58.28 91 PRO A C 1
ATOM 743 O O . PRO A 1 91 ? -32.530 49.329 -8.646 1.00 58.28 91 PRO A O 1
ATOM 746 N N . ASN A 1 92 ? -32.674 49.352 -10.884 1.00 59.88 92 ASN A N 1
ATOM 747 C CA . ASN A 1 92 ? -32.279 50.750 -11.087 1.00 59.88 92 ASN A CA 1
ATOM 748 C C . ASN A 1 92 ? -33.410 51.734 -10.710 1.00 59.88 92 ASN A C 1
ATOM 750 O O . ASN A 1 92 ? -33.618 52.749 -11.364 1.00 59.88 92 ASN A O 1
ATOM 754 N N . VAL A 1 93 ? -34.192 51.389 -9.688 1.00 59.56 93 VAL A N 1
ATOM 755 C CA . VAL A 1 93 ? -35.341 52.142 -9.197 1.00 59.56 93 VAL A CA 1
ATOM 756 C C . VAL A 1 93 ? -35.263 52.086 -7.681 1.00 59.56 93 VAL A C 1
ATOM 758 O O . VAL A 1 93 ? -35.528 51.046 -7.082 1.00 59.56 93 VAL A O 1
ATOM 761 N N . VAL A 1 94 ? -34.843 53.191 -7.069 1.00 59.19 94 VAL A N 1
ATOM 762 C CA . VAL A 1 94 ? -35.002 53.419 -5.631 1.00 59.19 94 VAL A CA 1
ATOM 763 C C . VAL A 1 94 ? -36.460 53.841 -5.426 1.00 59.19 94 VAL A C 1
ATOM 765 O O . VAL A 1 94 ? -36.841 54.902 -5.922 1.00 59.19 94 VAL A O 1
ATOM 768 N N . PRO A 1 95 ? -37.308 53.048 -4.751 1.00 56.84 95 PRO A N 1
ATOM 769 C CA . PRO A 1 95 ? -38.658 53.487 -4.414 1.00 56.84 95 PRO A CA 1
ATOM 770 C C . PRO A 1 95 ? -38.568 54.628 -3.387 1.00 56.84 95 PRO A C 1
ATOM 772 O O . PRO A 1 95 ? -37.911 54.457 -2.361 1.00 56.84 95 PRO A O 1
ATOM 775 N N . GLY A 1 96 ? -39.198 55.780 -3.657 1.00 60.38 96 GLY A N 1
ATOM 776 C CA . GLY A 1 96 ? -39.276 56.905 -2.706 1.00 60.38 96 GLY A CA 1
ATOM 777 C C . GLY A 1 96 ? -38.744 58.270 -3.171 1.00 60.38 96 GLY A C 1
ATOM 778 O O . GLY A 1 96 ? -38.585 59.154 -2.336 1.00 60.38 96 GLY A O 1
ATOM 779 N N . VAL A 1 97 ? -38.481 58.480 -4.468 1.00 59.88 97 VAL A N 1
ATOM 780 C CA . VAL A 1 97 ? -38.012 59.781 -5.016 1.00 59.88 97 VAL A CA 1
ATOM 781 C C . VAL A 1 97 ? -39.153 60.621 -5.626 1.00 59.88 97 VAL A C 1
ATOM 783 O O . VAL A 1 97 ? -38.913 61.518 -6.420 1.00 59.88 97 VAL A O 1
ATOM 786 N N . GLU A 1 98 ? -40.412 60.353 -5.274 1.00 67.19 98 GLU A N 1
ATOM 787 C CA . GLU A 1 98 ? -41.582 61.084 -5.808 1.00 67.19 98 GLU A CA 1
ATOM 788 C C . GLU A 1 98 ? -42.131 62.171 -4.863 1.00 67.19 98 GLU A C 1
ATOM 790 O O . GLU A 1 98 ? -43.131 62.812 -5.163 1.00 67.19 98 GLU A O 1
ATOM 795 N N . SER A 1 99 ? -41.492 62.412 -3.712 1.00 56.53 99 SER A N 1
ATOM 796 C CA . SER A 1 99 ? -42.079 63.234 -2.639 1.00 56.53 99 SER A CA 1
ATOM 797 C C . SER A 1 99 ? -41.640 64.708 -2.607 1.00 56.53 99 SER A C 1
ATOM 799 O O . SER A 1 99 ? -41.805 65.366 -1.578 1.00 56.53 99 SER A O 1
ATOM 801 N N . THR A 1 100 ? -41.099 65.257 -3.696 1.00 58.91 100 THR A N 1
ATOM 802 C CA . THR A 1 100 ? -40.708 66.677 -3.770 1.00 58.91 100 THR A CA 1
ATOM 803 C C . THR A 1 100 ? -41.005 67.283 -5.139 1.00 58.91 100 THR A C 1
ATOM 805 O O . THR A 1 100 ? -40.089 67.569 -5.902 1.00 58.91 100 THR A O 1
ATOM 808 N N . GLU A 1 101 ? -42.279 67.539 -5.416 1.00 51.69 101 GLU A N 1
ATOM 809 C CA . GLU A 1 101 ? -42.691 68.650 -6.280 1.00 51.69 101 GLU A CA 1
ATOM 810 C C . GLU A 1 101 ? -43.684 69.518 -5.486 1.00 51.69 101 GLU A C 1
ATOM 812 O O . GLU A 1 101 ? -44.503 68.997 -4.725 1.00 51.69 101 GLU A O 1
ATOM 817 N N . ARG A 1 102 ? -43.514 70.841 -5.566 1.00 46.44 102 ARG A N 1
ATOM 818 C CA . ARG A 1 102 ? -44.318 71.883 -4.907 1.00 46.44 102 ARG A CA 1
ATOM 819 C C . ARG A 1 102 ? -45.023 72.710 -5.965 1.00 46.44 102 ARG A C 1
ATOM 821 O O . ARG A 1 102 ? -44.357 72.987 -6.986 1.00 46.44 102 ARG A O 1
#

Solvent-accessible surface area (backbone atoms only — not comparable to full-atom values): 7142 Å² total; per-residue (Å²): 140,90,80,84,84,84,86,82,83,74,94,72,78,82,65,81,59,87,38,57,39,101,82,68,44,82,62,34,38,52,54,50,52,44,50,53,53,51,62,65,50,67,81,50,96,72,79,52,72,68,56,49,52,50,50,52,51,42,57,67,72,45,54,74,79,77,68,49,80,73,85,68,73,76,79,82,71,70,71,77,84,48,84,87,73,61,77,80,78,76,72,96,64,76,90,80,82,79,86,82,83,133

Secondary structure (DSSP, 8-state):
---SSSSSSS------S----TT--TTHHHHHHHHHHHHHHTT-SS--HHHHHHHHHHHHHS-TTTTSPP------------GGGS-----S--TT--S---